Protein AF-A0AAX2RXY4-F1 (afdb_monomer_lite)

Secondary structure (DSSP, 8-state):
-HHHHHHHH--TTSTTGGG-HHHHHHHHHHHHHHHHHHHHHHHHHHHHH--GGGHHHHHHHHHHHHHHHHTS-HHHHHHTT-TTGGG-HHHHHHHHHHHHHHHHS---PPPPPHHHHHHHHHHHHHHHHH--TT----TTHHHHHHHHHHHHHHHHHHHHTS---

Organism: Histophilus somni (NCBI:txid731)

Structure (mmCIF, N/CA/C/O backbone):
data_AF-A0AAX2RXY4-F1
#
_entry.id   AF-A0AAX2RXY4-F1
#
loop_
_atom_site.group_PDB
_atom_site.id
_atom_site.type_symbol
_atom_site.label_atom_id
_atom_site.label_alt_id
_atom_site.label_comp_id
_atom_site.label_asym_id
_atom_site.label_entity_id
_atom_site.label_seq_id
_atom_site.pdbx_PDB_ins_code
_atom_site.Cartn_x
_atom_site.Cartn_y
_atom_site.Cartn_z
_atom_site.occupancy
_atom_site.B_iso_or_equiv
_atom_site.auth_seq_id
_atom_site.auth_comp_id
_atom_site.auth_asym_id
_atom_site.auth_atom_id
_atom_site.pdbx_PDB_model_num
ATOM 1 N N . MET A 1 1 ? -5.118 -10.909 -17.812 1.00 49.78 1 MET A N 1
ATOM 2 C CA . MET A 1 1 ? -4.235 -11.557 -18.816 1.00 49.78 1 MET A CA 1
ATOM 3 C C . MET A 1 1 ? -3.373 -10.560 -19.608 1.00 49.78 1 MET A C 1
ATOM 5 O O . MET A 1 1 ? -2.344 -10.972 -20.121 1.00 49.78 1 MET A O 1
ATOM 9 N N . SER A 1 2 ? -3.716 -9.262 -19.658 1.00 54.50 2 SER A N 1
ATOM 10 C CA . SER A 1 2 ? -2.926 -8.223 -20.358 1.00 54.50 2 SER A CA 1
ATOM 11 C C . SER A 1 2 ? -1.485 -8.055 -19.830 1.00 54.50 2 SER A C 1
ATOM 13 O O . SER A 1 2 ? -0.549 -7.869 -20.601 1.00 54.50 2 SER A O 1
ATOM 15 N N . ASN A 1 3 ? -1.275 -8.218 -18.519 1.00 58.03 3 ASN A N 1
ATOM 16 C CA . ASN A 1 3 ? 0.009 -7.924 -17.862 1.00 58.03 3 ASN A CA 1
ATOM 17 C C . ASN A 1 3 ? 1.153 -8.824 -18.356 1.00 58.03 3 ASN A C 1
ATOM 19 O O . ASN A 1 3 ? 2.258 -8.344 -18.589 1.00 58.03 3 ASN A O 1
ATOM 23 N N . PHE A 1 4 ? 0.872 -10.110 -18.594 1.00 60.16 4 PHE A N 1
ATOM 24 C CA . PHE A 1 4 ? 1.851 -11.046 -19.157 1.00 60.16 4 PHE A CA 1
ATOM 25 C C . PHE A 1 4 ? 2.138 -10.775 -20.640 1.00 60.16 4 PHE A C 1
ATOM 27 O O . PHE A 1 4 ? 3.264 -10.988 -21.088 1.00 60.16 4 PHE A O 1
ATOM 34 N N . TYR A 1 5 ? 1.140 -10.276 -21.381 1.00 60.16 5 TYR A N 1
ATOM 35 C CA . TYR A 1 5 ? 1.257 -9.940 -22.800 1.00 60.16 5 TYR A CA 1
ATOM 36 C C . TYR A 1 5 ? 2.136 -8.698 -23.026 1.00 60.16 5 TYR A C 1
ATOM 38 O O . TYR A 1 5 ? 3.049 -8.740 -23.848 1.00 60.16 5 TYR A O 1
ATOM 46 N N . LEU A 1 6 ? 1.928 -7.626 -22.251 1.00 58.78 6 LEU A N 1
ATOM 47 C CA . LEU A 1 6 ? 2.758 -6.411 -22.299 1.00 58.78 6 LEU A CA 1
ATOM 48 C C . LEU A 1 6 ? 4.185 -6.661 -21.809 1.00 58.78 6 LEU A C 1
ATOM 50 O O . LEU A 1 6 ? 5.140 -6.183 -22.421 1.00 58.78 6 LEU A O 1
ATOM 54 N N . ALA A 1 7 ? 4.344 -7.474 -20.758 1.00 57.00 7 ALA A N 1
ATOM 55 C CA . ALA A 1 7 ? 5.656 -7.820 -20.222 1.00 57.00 7 ALA A CA 1
ATOM 56 C C . ALA A 1 7 ? 6.583 -8.485 -21.261 1.00 57.00 7 ALA A C 1
ATOM 58 O O . ALA A 1 7 ? 7.793 -8.309 -21.173 1.00 57.00 7 ALA A O 1
ATOM 59 N N . HIS A 1 8 ? 6.025 -9.197 -22.249 1.00 55.09 8 HIS A N 1
ATOM 60 C CA . HIS A 1 8 ? 6.782 -9.921 -23.280 1.00 55.09 8 HIS A CA 1
ATOM 61 C C . HIS A 1 8 ? 6.995 -9.155 -24.598 1.00 55.09 8 HIS A C 1
ATOM 63 O O . HIS A 1 8 ? 7.765 -9.626 -25.432 1.00 55.09 8 HIS A O 1
ATOM 69 N N . ARG A 1 9 ? 6.298 -8.035 -24.847 1.00 53.53 9 ARG A N 1
ATOM 70 C CA . ARG A 1 9 ? 6.213 -7.442 -26.201 1.00 53.53 9 ARG A CA 1
ATOM 71 C C . ARG A 1 9 ? 6.761 -6.018 -26.342 1.00 53.53 9 ARG A C 1
ATOM 73 O O . ARG A 1 9 ? 7.212 -5.704 -27.438 1.00 53.53 9 ARG A O 1
ATOM 80 N N . GLN A 1 10 ? 6.704 -5.157 -25.321 1.00 55.06 10 GLN A N 1
ATOM 81 C CA . GLN A 1 10 ? 7.070 -3.729 -25.452 1.00 55.06 10 GLN A CA 1
ATOM 82 C C . GLN A 1 10 ? 7.594 -3.149 -24.141 1.00 55.06 10 GLN A C 1
ATOM 84 O O . GLN A 1 10 ? 6.957 -3.369 -23.120 1.00 55.06 10 GLN A O 1
ATOM 89 N N . GLY A 1 11 ? 8.692 -2.385 -24.144 1.00 55.59 11 GLY A N 1
ATOM 90 C CA . GLY A 1 11 ? 9.217 -1.749 -22.932 1.00 55.59 11 GLY A CA 1
ATOM 91 C C . GLY A 1 11 ? 8.314 -0.619 -22.420 1.00 55.59 11 GLY A C 1
ATOM 92 O O . GLY A 1 11 ? 7.845 0.198 -23.206 1.00 55.59 11 GLY A O 1
ATOM 93 N N . TYR A 1 12 ? 8.109 -0.520 -21.097 1.00 53.53 12 TYR A N 1
ATOM 94 C CA . TYR A 1 12 ? 7.257 0.524 -20.478 1.00 53.53 12 TYR A CA 1
ATOM 95 C C . TYR A 1 12 ? 7.666 1.961 -20.843 1.00 53.53 12 TYR A C 1
ATOM 97 O O . TYR A 1 12 ? 6.837 2.865 -20.848 1.00 53.53 12 TYR A O 1
ATOM 105 N N . PHE A 1 13 ? 8.948 2.171 -21.152 1.00 55.00 13 PHE A N 1
ATOM 106 C CA . PHE A 1 13 ? 9.528 3.480 -21.459 1.00 55.00 13 PHE A CA 1
ATOM 107 C C . PHE A 1 13 ? 9.853 3.687 -22.947 1.00 55.00 13 PHE A C 1
ATOM 109 O O . PHE A 1 13 ? 10.569 4.634 -23.276 1.00 55.00 13 PHE A O 1
ATOM 116 N N . ASP A 1 14 ? 9.365 2.823 -23.843 1.00 56.91 14 ASP A N 1
ATOM 117 C CA . ASP A 1 14 ? 9.528 3.039 -25.282 1.00 56.91 14 ASP A CA 1
ATOM 118 C C . ASP A 1 14 ? 8.697 4.239 -25.758 1.00 56.91 14 ASP A C 1
ATOM 120 O O . ASP A 1 14 ? 7.603 4.501 -25.266 1.00 56.91 14 ASP A O 1
ATOM 124 N N . LEU A 1 15 ? 9.199 4.981 -26.749 1.00 50.38 15 LEU A N 1
ATOM 125 C CA . LEU A 1 15 ? 8.543 6.187 -27.284 1.00 50.38 15 LEU A CA 1
ATOM 126 C C . LEU A 1 15 ? 7.138 5.915 -27.860 1.00 50.38 15 LEU A C 1
ATOM 128 O O . LEU A 1 15 ? 6.308 6.817 -27.894 1.00 50.38 15 LEU A O 1
ATOM 132 N N . SER A 1 16 ? 6.850 4.671 -28.255 1.00 55.12 16 SER A N 1
ATOM 133 C CA . SER A 1 16 ? 5.530 4.209 -28.708 1.00 55.12 16 SER A CA 1
ATOM 134 C C . SER A 1 16 ? 4.550 3.896 -27.566 1.00 55.12 16 SER A C 1
ATOM 136 O O . SER A 1 16 ? 3.383 3.605 -27.819 1.00 55.12 16 SER A O 1
ATOM 138 N N . ALA A 1 17 ? 4.989 3.946 -26.304 1.00 52.59 17 ALA A N 1
ATOM 139 C CA . ALA A 1 17 ? 4.160 3.672 -25.132 1.00 52.59 17 ALA A CA 1
ATOM 140 C C . ALA A 1 17 ? 3.091 4.760 -24.910 1.00 52.59 17 ALA A C 1
ATOM 142 O O . ALA A 1 17 ? 1.968 4.445 -24.528 1.00 52.59 17 ALA A O 1
ATOM 143 N N . ASN A 1 18 ? 3.397 6.026 -25.218 1.00 52.88 18 ASN A N 1
ATOM 144 C CA . ASN A 1 18 ? 2.511 7.16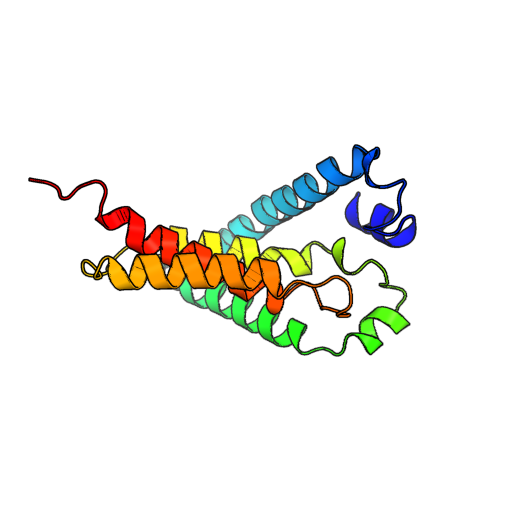2 -24.927 1.00 52.88 18 ASN A CA 1
ATOM 145 C C . ASN A 1 18 ? 1.191 7.176 -25.721 1.00 52.88 18 ASN A C 1
ATOM 147 O O . ASN A 1 18 ? 0.260 7.868 -25.321 1.00 52.88 18 ASN A O 1
ATOM 151 N N . GLU A 1 19 ? 1.088 6.411 -26.809 1.00 53.97 19 GLU A N 1
ATOM 152 C CA . GLU A 1 19 ? -0.129 6.317 -27.631 1.00 53.97 19 GLU A CA 1
ATOM 153 C C . GLU A 1 19 ? -0.863 4.978 -27.459 1.00 53.97 19 GLU A C 1
ATOM 155 O O . GLU A 1 19 ? -1.866 4.726 -28.123 1.00 53.97 19 GLU A O 1
ATOM 160 N N . ASN A 1 20 ? -0.392 4.102 -26.562 1.00 57.66 20 ASN A N 1
ATOM 161 C CA . ASN A 1 20 ? -0.968 2.773 -26.389 1.00 57.66 20 ASN A CA 1
ATOM 162 C C . ASN A 1 20 ? -2.064 2.762 -25.304 1.00 57.66 20 ASN A C 1
ATOM 164 O O . ASN A 1 20 ? -1.742 2.687 -24.112 1.00 57.66 20 ASN A O 1
ATOM 168 N N . PRO A 1 21 ? -3.366 2.698 -25.665 1.00 61.81 21 PRO A N 1
ATOM 169 C CA . PRO A 1 21 ? -4.465 2.587 -24.692 1.00 61.81 21 PRO A CA 1
ATOM 170 C C . PRO A 1 21 ? -4.363 1.329 -23.811 1.00 61.81 21 PRO A C 1
ATOM 172 O O . PRO A 1 21 ? -4.957 1.242 -22.737 1.00 61.81 21 PRO A O 1
ATOM 175 N N . ILE A 1 22 ? -3.561 0.356 -24.241 1.00 63.62 22 ILE A N 1
ATOM 176 C CA . ILE A 1 22 ? -3.292 -0.897 -23.542 1.00 63.62 22 ILE A CA 1
ATOM 177 C C . ILE A 1 22 ? -2.577 -0.653 -22.193 1.00 63.62 22 ILE A C 1
ATOM 179 O O . ILE A 1 22 ? -2.759 -1.440 -21.265 1.00 63.62 22 ILE A O 1
ATOM 183 N N . LEU A 1 23 ? -1.834 0.451 -22.030 1.00 62.28 23 LEU A N 1
ATOM 184 C CA . LEU A 1 23 ? -1.197 0.807 -20.751 1.00 62.28 23 LEU A CA 1
ATOM 185 C C . LEU A 1 23 ? -2.203 1.256 -19.689 1.00 62.28 23 LEU A C 1
ATOM 187 O O . LEU A 1 23 ? -2.061 0.899 -18.522 1.00 62.28 23 LEU A O 1
ATOM 191 N N . HIS A 1 24 ? -3.248 1.981 -20.090 1.00 67.38 24 HIS A N 1
ATOM 192 C CA . HIS A 1 24 ? -4.328 2.367 -19.180 1.00 67.38 24 HIS A CA 1
ATOM 193 C C . HIS A 1 24 ? -5.141 1.148 -18.727 1.00 67.38 24 HIS A C 1
ATOM 195 O O . HIS A 1 24 ? -5.503 1.025 -17.559 1.00 67.38 24 HIS A O 1
ATOM 201 N N . ILE A 1 25 ? -5.378 0.197 -19.632 1.00 73.75 25 ILE A N 1
ATOM 202 C CA . ILE A 1 25 ? -6.052 -1.066 -19.299 1.00 73.75 25 ILE A CA 1
ATOM 203 C C . ILE A 1 25 ? -5.161 -1.939 -18.408 1.00 73.75 25 ILE A C 1
ATOM 205 O O . ILE A 1 25 ? -5.660 -2.708 -17.590 1.00 73.75 25 ILE A O 1
ATOM 209 N N . TRP A 1 26 ? -3.839 -1.826 -18.534 1.00 72.38 26 TRP A N 1
ATOM 210 C CA . TRP A 1 26 ? -2.911 -2.542 -17.671 1.00 72.38 26 TRP A CA 1
ATOM 211 C C . TRP A 1 26 ? -3.012 -2.101 -16.209 1.00 72.38 26 TRP A C 1
ATOM 213 O O . TRP A 1 26 ? -3.173 -2.965 -15.348 1.00 72.38 26 TRP A O 1
ATOM 223 N N . SER A 1 27 ? -2.967 -0.795 -15.916 1.00 71.25 27 SER A N 1
ATOM 224 C CA . SER A 1 27 ? -3.105 -0.324 -14.530 1.00 71.25 27 SER A CA 1
ATOM 225 C C . SER A 1 27 ? -4.467 -0.712 -13.949 1.00 71.25 27 SER A C 1
ATOM 227 O O . SER A 1 27 ? -4.530 -1.203 -12.824 1.00 71.25 27 SER A O 1
ATOM 229 N N . LEU A 1 28 ? -5.533 -0.625 -14.755 1.00 76.75 28 LEU A N 1
ATOM 230 C CA . LEU A 1 28 ? -6.869 -1.083 -14.366 1.00 76.75 28 LEU A CA 1
ATOM 231 C C . LEU A 1 28 ? -6.895 -2.589 -14.047 1.00 76.75 28 LEU A C 1
ATOM 233 O O . LEU A 1 28 ? -7.437 -3.006 -13.028 1.00 76.75 28 LEU A O 1
ATOM 237 N N . ALA A 1 29 ? -6.241 -3.417 -14.865 1.00 79.50 29 ALA A N 1
ATOM 238 C CA . ALA A 1 29 ? -6.163 -4.857 -14.633 1.00 79.50 29 ALA A CA 1
ATOM 239 C C . ALA A 1 29 ? -5.400 -5.214 -13.344 1.00 79.50 29 ALA A C 1
ATOM 241 O O . ALA A 1 29 ? -5.702 -6.229 -12.714 1.00 79.50 29 ALA A O 1
ATOM 242 N N . VAL A 1 30 ? -4.404 -4.414 -12.941 1.00 78.81 30 VAL A N 1
ATOM 243 C CA . VAL A 1 30 ? -3.711 -4.581 -11.650 1.00 78.81 30 VAL A CA 1
ATOM 244 C C . VAL A 1 30 ? -4.662 -4.290 -10.487 1.00 78.81 30 VAL A C 1
ATOM 246 O O . VAL A 1 30 ? -4.704 -5.062 -9.526 1.00 78.81 30 VAL A O 1
ATOM 249 N N . GLU A 1 31 ? -5.443 -3.215 -10.580 1.00 81.75 31 GLU A N 1
ATOM 250 C CA . GLU A 1 31 ? -6.429 -2.843 -9.562 1.00 81.75 31 GLU A CA 1
ATOM 251 C C . GLU A 1 31 ? -7.530 -3.897 -9.416 1.00 81.75 31 GLU A C 1
ATOM 253 O O . GLU A 1 31 ? -7.806 -4.349 -8.306 1.00 81.75 31 GLU A O 1
ATOM 258 N N . GLU A 1 32 ? -8.105 -4.375 -10.520 1.00 85.00 32 GLU A N 1
ATOM 259 C CA . GLU A 1 32 ? -9.126 -5.428 -10.494 1.00 85.00 32 GLU A CA 1
ATOM 260 C C . GLU A 1 32 ? -8.604 -6.725 -9.864 1.00 85.00 32 GLU A C 1
ATOM 262 O O . GLU A 1 32 ? -9.292 -7.351 -9.055 1.00 85.00 32 GLU A O 1
ATOM 267 N N . GLN A 1 33 ? -7.363 -7.122 -10.175 1.00 84.81 33 GLN A N 1
ATOM 268 C CA . GLN A 1 33 ? -6.733 -8.271 -9.524 1.00 84.81 33 GLN A CA 1
ATOM 269 C C . GLN A 1 33 ? -6.633 -8.051 -8.015 1.00 84.81 33 GLN A C 1
ATOM 271 O O . GLN A 1 33 ? -6.993 -8.938 -7.242 1.00 84.81 33 GLN A O 1
ATOM 276 N N . TYR A 1 34 ? -6.193 -6.871 -7.582 1.00 84.88 34 TYR A N 1
ATOM 277 C CA . TYR A 1 34 ? -6.121 -6.547 -6.164 1.00 84.88 34 TYR A CA 1
ATOM 278 C C . TYR A 1 34 ? -7.499 -6.608 -5.489 1.00 84.88 34 TYR A C 1
ATOM 280 O O . TYR A 1 34 ? -7.650 -7.268 -4.459 1.00 84.88 34 TYR A O 1
ATOM 288 N N . TYR A 1 35 ? -8.517 -5.994 -6.093 1.00 84.06 35 TYR A N 1
ATOM 289 C CA . TYR A 1 35 ? -9.879 -5.960 -5.559 1.00 84.06 35 TYR A CA 1
ATOM 290 C C . TYR A 1 35 ? -10.576 -7.320 -5.556 1.00 84.06 35 TYR A C 1
ATOM 292 O O . TYR A 1 35 ? -11.508 -7.512 -4.782 1.00 84.06 35 TYR A O 1
ATOM 300 N N . LEU A 1 36 ? -10.128 -8.289 -6.354 1.00 86.56 36 LEU A N 1
ATOM 301 C CA . LEU A 1 36 ? -10.610 -9.669 -6.267 1.00 86.56 36 LEU A CA 1
ATOM 302 C C . LEU A 1 36 ? -9.838 -10.477 -5.217 1.00 86.56 36 LEU A C 1
ATOM 304 O O . LEU A 1 36 ? -10.442 -11.138 -4.369 1.00 86.56 36 LEU A O 1
ATOM 308 N N . PHE A 1 37 ? -8.503 -10.420 -5.241 1.00 86.19 37 PHE A N 1
ATOM 309 C CA . PHE A 1 37 ? -7.661 -11.230 -4.357 1.00 86.19 37 PHE A CA 1
ATOM 310 C C . PHE A 1 37 ? -7.740 -10.786 -2.895 1.00 86.19 37 PHE A C 1
ATOM 312 O O . PHE A 1 37 ? -7.834 -11.632 -2.003 1.00 86.19 37 PHE A O 1
ATOM 319 N N . PHE A 1 38 ? -7.704 -9.480 -2.631 1.00 84.62 38 PHE A N 1
ATOM 320 C CA . PHE A 1 38 ? -7.626 -8.958 -1.270 1.00 84.62 38 PHE A CA 1
ATOM 321 C C . PHE A 1 38 ? -8.888 -9.271 -0.444 1.00 84.62 38 PHE A C 1
ATOM 323 O O . PHE A 1 38 ? -8.748 -9.871 0.626 1.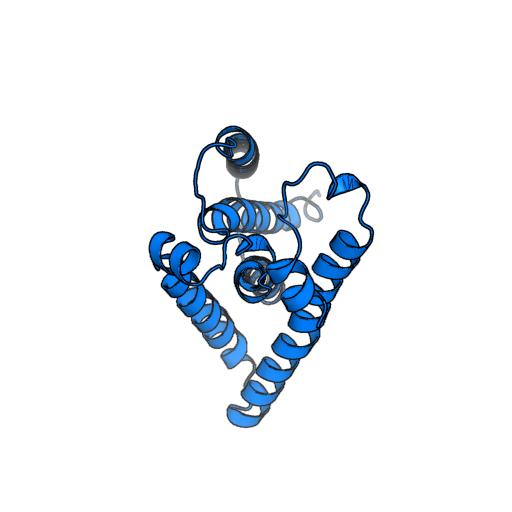00 84.62 38 PHE A O 1
ATOM 330 N N . PRO A 1 39 ? -10.124 -9.007 -0.917 1.00 84.00 39 PRO A N 1
ATOM 331 C CA . PRO A 1 39 ? -11.333 -9.374 -0.180 1.00 84.00 39 PRO A CA 1
ATOM 332 C C . PRO A 1 39 ? -11.494 -10.882 -0.012 1.00 84.00 39 PRO A C 1
ATOM 334 O O . PRO A 1 39 ? -11.904 -11.331 1.056 1.00 84.00 39 PRO A O 1
ATOM 337 N N . LEU A 1 40 ? -11.133 -11.681 -1.022 1.00 88.38 40 LEU A N 1
ATOM 338 C CA . LEU A 1 40 ? -11.199 -13.140 -0.932 1.00 88.38 40 LEU A CA 1
ATOM 339 C C . LEU A 1 40 ? -10.280 -13.673 0.176 1.00 88.38 40 LEU A C 1
ATOM 341 O O . LEU A 1 40 ? -10.694 -14.509 0.981 1.00 88.38 40 LEU A O 1
ATOM 345 N N . LEU A 1 41 ? -9.066 -13.130 0.280 1.00 86.62 41 LEU A N 1
ATOM 346 C CA . LEU A 1 41 ? -8.128 -13.452 1.352 1.00 86.62 41 LEU A CA 1
ATOM 347 C C . LEU A 1 41 ? -8.704 -13.066 2.725 1.00 86.62 41 LEU A C 1
ATOM 349 O O . LEU A 1 41 ? -8.678 -13.880 3.653 1.00 86.62 41 LEU A O 1
ATOM 353 N N . LEU A 1 42 ? -9.303 -11.875 2.847 1.00 83.88 42 LEU A N 1
ATOM 354 C CA . LEU A 1 42 ? -9.964 -11.439 4.083 1.00 83.88 42 LEU A CA 1
ATOM 355 C C . LEU A 1 42 ? -11.143 -12.350 4.462 1.00 83.88 42 LEU A C 1
ATOM 357 O O . LEU A 1 42 ? -11.270 -12.722 5.628 1.00 83.88 42 LEU A O 1
ATOM 361 N N . VAL A 1 43 ? -11.978 -12.763 3.506 1.00 87.00 43 VAL A N 1
ATOM 362 C CA . VAL A 1 43 ? -13.113 -13.669 3.751 1.00 87.00 43 VAL A CA 1
ATOM 363 C C . VAL A 1 43 ? -12.637 -15.043 4.220 1.00 87.00 43 VAL A C 1
ATOM 365 O O . VAL A 1 43 ? -13.186 -15.581 5.183 1.00 87.00 43 VAL A O 1
ATOM 368 N N . ILE A 1 44 ? -11.603 -15.611 3.589 1.00 88.06 44 ILE A N 1
ATOM 369 C CA . ILE A 1 44 ? -11.020 -16.901 3.995 1.00 88.06 44 ILE A CA 1
ATOM 370 C C . ILE A 1 44 ? -10.458 -16.808 5.416 1.00 88.06 44 ILE A C 1
ATOM 372 O O . ILE A 1 44 ? -10.725 -17.672 6.256 1.00 88.06 44 ILE A O 1
ATOM 376 N N . ALA A 1 45 ? -9.722 -15.738 5.711 1.00 85.50 45 ALA A N 1
ATOM 377 C CA . ALA A 1 45 ? -9.175 -15.500 7.035 1.00 85.50 45 ALA A CA 1
ATOM 378 C C . ALA A 1 45 ? -10.267 -15.334 8.094 1.00 85.50 45 ALA A C 1
ATOM 380 O O . ALA A 1 45 ? -10.203 -15.950 9.159 1.00 85.50 45 ALA A O 1
ATOM 381 N N . TYR A 1 46 ? -11.303 -14.554 7.789 1.00 85.31 46 TYR A N 1
ATOM 382 C CA . TYR A 1 46 ? -12.434 -14.372 8.685 1.00 85.31 46 TYR A CA 1
ATOM 383 C C . TYR A 1 46 ? -13.189 -15.685 8.914 1.00 85.31 46 TYR A C 1
ATOM 385 O O . TYR A 1 46 ? -13.502 -16.004 10.054 1.00 85.31 46 TYR A O 1
ATOM 393 N N . LYS A 1 47 ? -13.416 -16.511 7.883 1.00 87.62 47 LYS A N 1
ATOM 394 C CA . LYS A 1 47 ? -14.034 -17.838 8.057 1.00 87.62 47 LYS A CA 1
ATOM 395 C C . LYS A 1 47 ? -13.209 -18.755 8.961 1.00 87.62 47 LYS A C 1
ATOM 397 O O . LYS A 1 47 ? -13.789 -19.483 9.765 1.00 87.62 47 LYS A O 1
ATOM 402 N N . LYS A 1 48 ? -11.879 -18.723 8.837 1.00 87.94 48 LYS A N 1
ATOM 403 C CA . LYS A 1 48 ? -10.975 -19.592 9.603 1.00 87.94 48 LYS A CA 1
ATOM 404 C C . LYS A 1 48 ? -10.843 -19.165 11.065 1.00 87.94 48 LYS A C 1
ATOM 406 O O . LYS A 1 48 ? -10.880 -20.014 11.947 1.00 87.94 48 LYS A O 1
ATOM 411 N N . PHE A 1 49 ? -10.688 -17.868 11.318 1.00 87.38 49 PHE A N 1
ATOM 412 C CA . PHE A 1 49 ? -10.378 -17.347 12.653 1.00 87.38 49 PHE A CA 1
ATOM 413 C C . PHE A 1 49 ? -11.570 -16.682 13.357 1.00 87.38 49 PHE A C 1
ATOM 415 O O . PHE A 1 49 ? -11.489 -16.403 14.549 1.00 87.38 49 PHE A O 1
ATOM 422 N N . LYS A 1 50 ? -12.669 -16.418 12.637 1.00 83.44 50 LYS A N 1
ATOM 423 C CA . LYS A 1 50 ? -13.929 -15.815 13.120 1.00 83.44 50 LYS A CA 1
ATOM 424 C C . LYS A 1 50 ? -13.769 -14.509 13.909 1.00 83.44 50 LYS A C 1
ATOM 426 O O . LYS A 1 50 ? -14.643 -14.138 14.683 1.00 83.44 50 LYS A O 1
ATOM 431 N N . THR A 1 51 ? -12.666 -13.789 13.712 1.00 81.94 51 THR A N 1
ATOM 432 C CA . THR A 1 51 ? -12.389 -12.521 14.395 1.00 81.94 51 THR A CA 1
ATOM 433 C C . THR A 1 51 ? -11.884 -11.481 13.411 1.00 81.94 51 THR A C 1
ATOM 435 O O . THR A 1 51 ? -11.053 -11.774 12.557 1.00 81.94 51 THR A O 1
ATOM 438 N N . HIS A 1 52 ? -12.345 -10.238 13.549 1.00 79.19 52 HIS A N 1
ATOM 439 C CA . HIS A 1 52 ? -11.859 -9.108 12.749 1.00 79.19 52 HIS A CA 1
ATOM 440 C C . HIS A 1 52 ? -10.414 -8.718 13.096 1.00 79.19 52 HIS A C 1
ATOM 442 O O . HIS A 1 52 ? -9.762 -7.991 12.348 1.00 79.19 52 HIS A O 1
ATOM 448 N N . GLN A 1 53 ? -9.889 -9.215 14.221 1.00 79.69 53 GLN A N 1
ATOM 449 C CA . GLN A 1 53 ? -8.523 -8.928 14.654 1.00 79.69 53 GLN A CA 1
ATOM 450 C C . GLN A 1 53 ? -7.465 -9.563 13.739 1.00 79.69 53 GLN A C 1
ATOM 452 O O . GLN A 1 53 ? -6.330 -9.095 13.739 1.00 79.69 53 GLN A O 1
ATOM 457 N N . VAL A 1 54 ? -7.823 -10.557 12.911 1.00 81.75 54 VAL A N 1
ATOM 458 C CA . VAL A 1 54 ? -6.877 -11.204 11.980 1.00 81.75 54 VAL A CA 1
ATOM 459 C C . VAL A 1 54 ? -6.525 -10.361 10.761 1.00 81.75 54 VAL A C 1
ATOM 461 O O . VAL A 1 54 ? -5.525 -10.636 10.105 1.00 81.75 54 VAL A O 1
ATOM 464 N N . PHE A 1 55 ? -7.289 -9.312 10.457 1.00 82.06 55 PHE A N 1
ATOM 465 C CA . PHE A 1 55 ? -7.017 -8.487 9.279 1.00 82.06 55 PHE A CA 1
ATOM 466 C C . PHE A 1 55 ? -5.692 -7.730 9.393 1.00 82.06 55 PHE A C 1
ATOM 468 O O . PHE A 1 55 ? -4.914 -7.705 8.445 1.00 82.06 55 PHE A O 1
ATOM 475 N N . LYS A 1 56 ? -5.383 -7.187 10.575 1.00 80.50 56 LYS A N 1
ATOM 476 C CA . LYS A 1 56 ? -4.120 -6.478 10.827 1.00 80.50 56 LYS A CA 1
ATOM 477 C C . LYS A 1 56 ? -2.871 -7.352 10.632 1.00 80.50 56 LYS A C 1
ATOM 479 O O . LYS A 1 56 ? -2.016 -6.947 9.848 1.00 80.50 56 LYS A O 1
ATOM 484 N N . PRO A 1 57 ? -2.731 -8.526 11.284 1.00 82.44 57 PRO A N 1
ATOM 485 C CA . PRO A 1 57 ? -1.548 -9.365 11.108 1.00 82.44 57 PRO A CA 1
ATOM 486 C C . PRO A 1 57 ? -1.423 -9.905 9.681 1.00 82.44 57 PRO A C 1
ATOM 488 O O . PRO A 1 57 ? -0.308 -10.088 9.213 1.00 82.44 57 PRO A O 1
ATOM 491 N N . ILE A 1 58 ? -2.530 -10.104 8.961 1.00 84.19 58 ILE A N 1
ATOM 492 C CA . ILE A 1 58 ? -2.492 -10.510 7.551 1.00 84.19 58 ILE A CA 1
ATOM 493 C C . ILE A 1 58 ? -1.931 -9.405 6.664 1.00 84.19 58 ILE A C 1
ATOM 495 O O . ILE A 1 58 ? -1.039 -9.664 5.862 1.00 84.19 58 ILE A O 1
ATOM 499 N N . VAL A 1 59 ? -2.421 -8.174 6.817 1.00 82.00 59 VAL A N 1
ATOM 500 C CA . VAL A 1 59 ? -1.919 -7.036 6.037 1.00 82.00 59 VAL A CA 1
ATOM 501 C C . VAL A 1 59 ? -0.442 -6.781 6.351 1.00 82.00 59 VAL A C 1
ATOM 503 O O . VAL A 1 59 ? 0.350 -6.601 5.429 1.00 82.00 59 VAL A O 1
ATOM 506 N N . LEU A 1 60 ? -0.046 -6.861 7.627 1.00 81.94 60 LEU A N 1
ATOM 507 C CA . LEU A 1 60 ? 1.357 -6.754 8.042 1.00 81.94 60 LEU A CA 1
ATOM 508 C C . LEU A 1 60 ? 2.219 -7.900 7.497 1.00 81.94 60 LEU A C 1
ATOM 510 O O . LEU A 1 60 ? 3.330 -7.659 7.035 1.00 81.94 60 LEU A O 1
ATOM 514 N N . GLY A 1 61 ? 1.712 -9.134 7.513 1.00 84.81 61 GLY A N 1
ATOM 515 C CA . GLY A 1 61 ? 2.402 -10.297 6.958 1.00 84.81 61 GLY A CA 1
ATOM 516 C C . GLY A 1 61 ? 2.620 -10.173 5.451 1.00 84.81 61 GLY A C 1
ATOM 517 O O . GLY A 1 61 ? 3.722 -10.425 4.973 1.00 84.81 61 GLY A O 1
ATOM 518 N N . LEU A 1 62 ? 1.610 -9.707 4.709 1.00 82.69 62 LEU A N 1
ATOM 519 C CA . LEU A 1 62 ? 1.741 -9.411 3.282 1.00 82.69 62 LEU A CA 1
ATOM 520 C C . LEU A 1 62 ? 2.774 -8.305 3.045 1.00 82.69 62 LEU A C 1
ATOM 522 O O . LEU A 1 62 ? 3.671 -8.496 2.231 1.00 82.69 62 LEU A O 1
ATOM 526 N N . MET A 1 63 ? 2.715 -7.194 3.788 1.00 79.31 63 MET A N 1
ATOM 527 C CA . MET A 1 63 ? 3.728 -6.134 3.696 1.00 79.31 63 MET A CA 1
ATOM 528 C C . MET A 1 63 ? 5.145 -6.662 3.941 1.00 79.31 63 MET A C 1
ATOM 530 O O . MET A 1 63 ? 6.048 -6.344 3.172 1.00 79.31 63 MET A O 1
ATOM 534 N N . LEU A 1 64 ? 5.342 -7.494 4.969 1.00 80.31 64 LEU A N 1
ATOM 535 C CA . LEU A 1 64 ? 6.644 -8.083 5.277 1.00 80.31 64 LEU A CA 1
ATOM 536 C C . LEU A 1 64 ? 7.142 -8.972 4.130 1.00 80.31 64 LEU A C 1
ATOM 538 O O . LEU A 1 64 ? 8.290 -8.843 3.714 1.00 80.31 64 LEU A O 1
ATOM 542 N N . LEU A 1 65 ? 6.276 -9.830 3.581 1.00 79.75 65 LEU A N 1
ATOM 543 C CA . LEU A 1 65 ? 6.603 -10.664 2.421 1.00 79.75 65 LEU A CA 1
ATOM 544 C C . LEU A 1 65 ? 7.030 -9.809 1.220 1.00 79.75 65 LEU A C 1
ATOM 546 O O . LEU A 1 65 ? 8.027 -10.121 0.574 1.00 79.75 65 LEU A O 1
ATOM 550 N N . PHE A 1 66 ? 6.341 -8.697 0.958 1.00 75.81 66 PHE A N 1
ATOM 551 C CA . PHE A 1 66 ? 6.693 -7.793 -0.138 1.00 75.81 66 PHE A CA 1
ATOM 552 C C . PHE A 1 66 ? 8.019 -7.056 0.084 1.00 75.81 66 PHE A C 1
ATOM 554 O O . PHE A 1 66 ? 8.823 -6.921 -0.846 1.00 75.81 66 PHE A O 1
ATOM 561 N N . ILE A 1 67 ? 8.289 -6.628 1.319 1.00 75.38 67 ILE A N 1
ATOM 562 C CA . ILE A 1 67 ? 9.581 -6.046 1.695 1.00 75.38 67 ILE A CA 1
ATOM 563 C C . ILE A 1 67 ? 10.697 -7.066 1.440 1.00 75.38 67 ILE A C 1
ATOM 565 O O . ILE A 1 67 ? 11.684 -6.726 0.796 1.00 75.38 67 ILE A O 1
ATOM 569 N N . LEU A 1 68 ? 10.509 -8.328 1.842 1.00 73.94 68 LEU A N 1
ATOM 570 C CA . LEU A 1 68 ? 11.476 -9.405 1.598 1.00 73.94 68 LEU A CA 1
ATOM 571 C C . LEU A 1 68 ? 11.726 -9.635 0.101 1.00 73.94 68 LEU A C 1
ATOM 573 O O . LEU A 1 68 ? 12.878 -9.748 -0.313 1.00 73.94 68 LEU A O 1
ATOM 577 N N . THR A 1 69 ? 10.679 -9.634 -0.732 1.00 69.88 69 THR A N 1
ATOM 578 C CA . THR A 1 69 ? 10.847 -9.766 -2.192 1.00 69.88 69 THR A CA 1
ATOM 579 C C . THR A 1 69 ? 11.579 -8.585 -2.830 1.00 69.88 69 THR A C 1
ATOM 581 O O . THR A 1 69 ? 12.210 -8.751 -3.872 1.00 69.88 69 THR A O 1
ATOM 584 N N . SER A 1 70 ? 11.551 -7.412 -2.191 1.00 68.19 70 SER A N 1
ATOM 585 C CA . SER A 1 70 ? 12.232 -6.212 -2.686 1.00 68.19 70 SER A CA 1
ATOM 586 C C . SER A 1 70 ? 13.745 -6.223 -2.435 1.00 68.19 70 SER A C 1
ATOM 588 O O . SER A 1 70 ? 14.463 -5.440 -3.048 1.00 68.19 70 SER A O 1
ATOM 590 N N . PHE A 1 71 ? 14.246 -7.111 -1.567 1.00 69.06 71 PHE A N 1
ATOM 591 C CA . PHE A 1 71 ? 15.686 -7.319 -1.366 1.00 69.06 71 PHE A CA 1
ATOM 592 C C . PHE A 1 71 ? 16.311 -8.273 -2.394 1.00 69.06 71 PHE A C 1
ATOM 594 O O . PHE A 1 71 ? 17.527 -8.470 -2.390 1.00 69.06 71 PHE A O 1
ATOM 601 N N . ILE A 1 72 ? 15.509 -8.876 -3.276 1.00 69.75 72 ILE A N 1
ATOM 602 C CA . ILE A 1 72 ? 16.015 -9.766 -4.321 1.00 69.75 72 ILE A CA 1
ATOM 603 C C . ILE A 1 72 ? 16.779 -8.920 -5.361 1.00 69.75 72 ILE A C 1
ATOM 605 O O . ILE A 1 72 ? 16.204 -7.982 -5.914 1.00 69.75 72 ILE A O 1
ATOM 609 N N . PRO A 1 73 ? 18.055 -9.231 -5.669 1.00 64.62 73 PRO A N 1
ATOM 610 C CA . PRO A 1 73 ? 18.853 -8.446 -6.607 1.00 64.62 73 PRO A CA 1
ATOM 611 C C . PRO A 1 73 ? 18.220 -8.344 -7.998 1.00 64.62 73 PRO A C 1
ATOM 613 O O . PRO A 1 73 ? 17.849 -9.350 -8.607 1.00 64.62 73 PRO A O 1
ATOM 616 N N . GLN A 1 74 ? 18.199 -7.133 -8.560 1.00 61.81 74 GLN A N 1
ATOM 617 C CA . GLN A 1 74 ? 17.662 -6.871 -9.901 1.00 61.81 74 GLN A CA 1
ATOM 618 C C . GLN A 1 74 ? 18.333 -7.705 -11.005 1.00 61.81 74 GLN A C 1
ATOM 620 O O . GLN A 1 74 ? 17.701 -8.045 -12.005 1.00 61.81 74 GLN A O 1
ATOM 625 N N . SER A 1 75 ? 19.598 -8.084 -10.819 1.00 62.56 75 SER A N 1
ATOM 626 C CA . SER A 1 75 ? 20.339 -8.940 -11.749 1.00 62.56 75 SER A CA 1
ATOM 627 C C . SER A 1 75 ? 19.682 -10.308 -11.969 1.00 62.56 75 SER A C 1
ATOM 629 O O . SER A 1 75 ? 19.829 -10.881 -13.048 1.00 62.56 75 SER A O 1
ATOM 631 N N . ILE A 1 76 ? 18.925 -10.816 -10.991 1.00 66.00 76 ILE A N 1
ATOM 632 C CA . ILE A 1 76 ? 18.159 -12.061 -11.113 1.00 66.00 76 ILE A CA 1
ATOM 633 C C . ILE A 1 76 ? 16.955 -11.843 -12.034 1.00 66.00 76 ILE A C 1
ATOM 635 O O . ILE A 1 76 ? 16.750 -12.617 -12.963 1.00 66.00 76 ILE A O 1
ATOM 639 N N . TYR A 1 77 ? 16.213 -10.751 -11.853 1.00 63.06 77 TYR A N 1
ATOM 640 C CA . TYR A 1 77 ? 15.054 -10.422 -12.689 1.00 63.06 77 TYR A CA 1
ATOM 641 C C . TYR A 1 77 ? 15.443 -10.125 -14.145 1.00 63.06 77 TYR A C 1
ATOM 643 O O . TYR A 1 77 ? 14.791 -10.601 -15.074 1.00 63.06 77 TYR A O 1
ATOM 651 N N . ILE A 1 78 ? 16.557 -9.417 -14.362 1.00 60.66 78 ILE A N 1
ATOM 652 C CA . ILE A 1 78 ? 17.080 -9.143 -15.710 1.00 60.66 78 ILE A CA 1
ATOM 653 C C . ILE A 1 78 ? 17.438 -10.452 -16.434 1.00 60.66 78 ILE A C 1
ATOM 655 O O . ILE A 1 78 ? 17.098 -10.612 -17.605 1.00 60.66 78 ILE A O 1
ATOM 659 N N . LYS A 1 79 ? 18.067 -11.416 -15.743 1.00 60.50 79 LYS A N 1
ATOM 660 C CA . LYS A 1 79 ? 18.467 -12.707 -16.335 1.00 60.50 79 LYS A CA 1
ATOM 661 C C . LYS A 1 79 ? 17.293 -13.588 -16.765 1.00 60.50 79 LYS A C 1
ATOM 663 O O . LYS A 1 79 ? 17.454 -14.374 -17.689 1.00 60.50 79 LYS A O 1
ATOM 668 N N . ILE A 1 80 ? 16.128 -13.458 -16.130 1.00 58.59 80 ILE A N 1
ATOM 669 C CA . ILE A 1 80 ? 14.929 -14.249 -16.463 1.00 58.59 80 ILE A CA 1
ATOM 670 C C . ILE A 1 80 ? 14.151 -13.593 -17.633 1.00 58.59 80 ILE A C 1
ATOM 672 O O . ILE A 1 80 ? 13.122 -14.099 -18.067 1.00 58.59 80 ILE A O 1
ATOM 676 N N . GLY A 1 81 ? 14.636 -12.475 -18.194 1.00 52.97 81 GLY A N 1
ATOM 677 C CA . GLY A 1 81 ? 13.965 -11.752 -19.283 1.00 52.97 81 GLY A CA 1
ATOM 678 C C . GLY A 1 81 ? 12.881 -10.789 -18.796 1.00 52.97 81 GLY A C 1
ATOM 679 O O . GLY A 1 81 ? 12.041 -10.349 -19.573 1.00 52.97 81 GLY A O 1
ATOM 680 N N . TRP A 1 82 ? 12.888 -10.435 -17.507 1.00 55.16 82 TRP A N 1
ATOM 681 C CA . TRP A 1 82 ? 11.877 -9.573 -16.894 1.00 55.16 82 TRP A CA 1
ATOM 682 C C . TRP A 1 82 ? 12.317 -8.109 -17.001 1.00 55.16 82 TRP A C 1
ATOM 684 O O . TRP A 1 82 ? 12.195 -7.342 -16.048 1.00 55.16 82 TRP A O 1
ATOM 694 N N . SER A 1 83 ? 12.844 -7.695 -18.161 1.00 52.41 83 SER A N 1
ATOM 695 C CA . SER A 1 83 ? 13.234 -6.295 -18.424 1.00 52.41 83 SER A CA 1
ATOM 696 C C . SER A 1 83 ? 12.077 -5.320 -18.163 1.00 52.41 83 SER A C 1
ATOM 698 O O . SER A 1 83 ? 12.289 -4.164 -17.812 1.00 52.41 83 SER A O 1
ATOM 700 N N . ASN A 1 84 ? 10.851 -5.842 -18.210 1.00 60.00 84 ASN A N 1
ATOM 701 C CA . ASN A 1 84 ? 9.596 -5.169 -17.942 1.00 60.00 84 ASN A CA 1
ATOM 702 C C . ASN A 1 84 ? 8.993 -5.489 -16.564 1.00 60.00 84 ASN A C 1
ATOM 704 O O . ASN A 1 84 ? 7.778 -5.613 -16.405 1.00 60.00 84 ASN A O 1
ATOM 708 N N . THR A 1 85 ? 9.844 -5.597 -15.543 1.00 62.38 85 THR A N 1
ATOM 709 C CA . THR A 1 85 ? 9.453 -5.823 -14.139 1.00 62.38 85 THR A CA 1
ATOM 710 C C . THR A 1 85 ? 8.345 -4.852 -13.673 1.00 62.38 85 THR A C 1
ATOM 712 O O . THR A 1 85 ? 7.525 -5.203 -12.831 1.00 62.38 85 THR A O 1
ATOM 715 N N . TYR A 1 86 ? 8.241 -3.665 -14.287 1.00 62.66 86 TYR A N 1
ATOM 716 C CA . TYR A 1 86 ? 7.178 -2.683 -14.043 1.00 62.66 86 TYR A CA 1
ATOM 717 C C . TYR A 1 86 ? 5.752 -3.218 -14.281 1.00 62.66 86 TYR A C 1
ATOM 719 O O . TYR A 1 86 ? 4.846 -2.844 -13.538 1.00 62.66 86 TYR A O 1
ATOM 727 N N . TYR A 1 87 ? 5.544 -4.103 -15.266 1.00 64.00 87 TYR A N 1
ATOM 728 C CA . TYR A 1 87 ? 4.216 -4.618 -15.640 1.00 64.00 87 TYR A CA 1
ATOM 729 C C . TYR A 1 87 ? 3.670 -5.698 -14.700 1.00 64.00 87 TYR A C 1
ATOM 731 O O . TYR A 1 87 ? 2.539 -6.171 -14.855 1.00 64.00 87 TYR A O 1
ATOM 739 N N . ILE A 1 88 ? 4.466 -6.124 -13.726 1.00 69.25 88 ILE A N 1
ATOM 740 C CA . ILE A 1 88 ? 4.121 -7.230 -12.846 1.00 69.25 88 ILE A CA 1
ATOM 741 C C . ILE A 1 88 ? 3.252 -6.700 -11.708 1.00 69.25 88 ILE A C 1
ATOM 743 O O . ILE A 1 88 ? 3.723 -5.971 -10.838 1.00 69.25 88 ILE A O 1
ATOM 747 N N . SER A 1 89 ? 1.985 -7.122 -11.679 1.00 70.19 89 SER A N 1
ATOM 748 C CA . SER A 1 89 ? 0.995 -6.700 -10.675 1.00 70.19 89 SER A CA 1
ATOM 749 C C . SER A 1 89 ? 1.487 -6.855 -9.242 1.00 70.19 89 SER A C 1
ATOM 751 O O . SER A 1 89 ? 1.261 -5.985 -8.406 1.00 70.19 89 SER A O 1
ATOM 753 N N . PHE A 1 90 ? 2.184 -7.958 -8.956 1.00 69.81 90 PHE A N 1
ATOM 754 C CA . PHE A 1 90 ? 2.638 -8.290 -7.605 1.00 69.81 90 PHE A CA 1
ATOM 755 C C . PHE A 1 90 ? 3.561 -7.224 -7.018 1.00 69.81 90 PHE A C 1
ATOM 757 O O . PHE A 1 90 ? 3.569 -7.018 -5.813 1.00 69.81 90 PHE A O 1
ATOM 764 N N . ILE A 1 91 ? 4.289 -6.505 -7.867 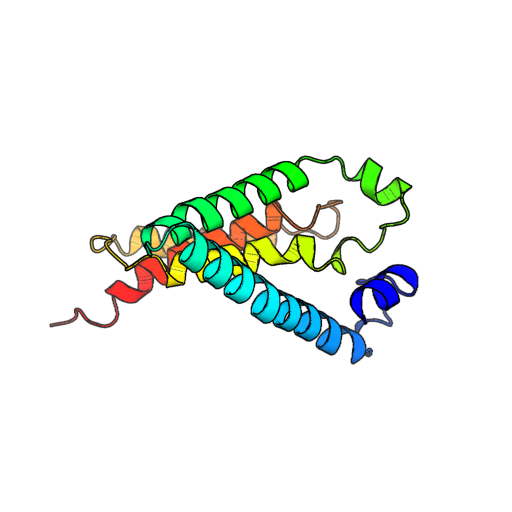1.00 71.12 91 ILE A N 1
ATOM 765 C CA . ILE A 1 91 ? 5.209 -5.459 -7.437 1.00 71.12 91 ILE A CA 1
ATOM 766 C C . ILE A 1 91 ? 4.464 -4.166 -7.055 1.00 71.12 91 ILE A C 1
ATOM 768 O O . ILE A 1 91 ? 4.977 -3.364 -6.280 1.00 71.12 91 ILE A O 1
ATOM 772 N N . ARG A 1 92 ? 3.224 -3.993 -7.534 1.00 74.56 92 ARG A N 1
ATOM 773 C CA . ARG A 1 92 ? 2.353 -2.827 -7.291 1.00 74.56 92 ARG A CA 1
ATOM 774 C C . ARG A 1 92 ? 1.421 -2.982 -6.100 1.00 74.56 92 ARG A C 1
ATOM 776 O O . ARG A 1 92 ? 1.020 -2.002 -5.481 1.00 74.56 92 ARG A O 1
ATOM 783 N N . PHE A 1 93 ? 1.097 -4.220 -5.742 1.00 79.62 93 PHE A N 1
ATOM 784 C CA . PHE A 1 93 ? 0.219 -4.523 -4.611 1.00 79.62 93 PHE A CA 1
ATOM 785 C C . PHE A 1 93 ? 0.632 -3.899 -3.265 1.00 79.62 93 PHE A C 1
ATOM 787 O O . PHE A 1 93 ? -0.274 -3.577 -2.496 1.00 79.62 93 PHE A O 1
ATOM 794 N N . PRO A 1 94 ? 1.924 -3.673 -2.945 1.00 78.69 94 PRO A N 1
ATOM 795 C CA . PRO A 1 94 ? 2.305 -3.006 -1.701 1.00 78.69 94 PRO A CA 1
ATOM 796 C C . PRO A 1 94 ? 1.737 -1.588 -1.560 1.00 78.69 94 PRO A C 1
ATOM 798 O O . PRO A 1 94 ? 1.355 -1.198 -0.460 1.00 78.69 94 PRO A O 1
ATOM 801 N N . GLU A 1 95 ? 1.623 -0.840 -2.659 1.00 81.50 95 GLU A N 1
ATOM 802 C CA . GLU A 1 95 ? 1.078 0.525 -2.675 1.00 81.50 95 GLU A CA 1
ATOM 803 C C . GLU A 1 95 ? -0.405 0.512 -2.258 1.00 81.50 95 GLU A C 1
ATOM 805 O O . GLU A 1 95 ? -0.828 1.233 -1.350 1.00 81.50 95 GLU A O 1
ATOM 810 N N . LEU A 1 96 ? -1.176 -0.409 -2.848 1.00 83.31 96 LEU A N 1
ATOM 811 C CA . LEU A 1 96 ? -2.591 -0.633 -2.537 1.00 83.31 96 LEU A CA 1
ATOM 812 C C . LEU A 1 96 ? -2.791 -1.210 -1.123 1.00 83.31 96 LEU A C 1
ATOM 814 O O . LEU A 1 96 ? -3.766 -0.886 -0.440 1.00 83.31 96 LEU A O 1
ATOM 818 N N . LEU A 1 97 ? -1.849 -2.029 -0.641 1.00 84.69 97 LEU A N 1
ATOM 819 C CA . LEU A 1 97 ? -1.854 -2.547 0.730 1.00 84.69 97 LEU A CA 1
ATOM 820 C C . LEU A 1 97 ? -1.624 -1.455 1.773 1.00 84.69 97 LEU A C 1
ATOM 822 O O . LEU A 1 97 ? -2.261 -1.509 2.823 1.00 84.69 97 LEU A O 1
ATOM 826 N N . ILE A 1 98 ? -0.763 -0.466 1.503 1.00 84.94 98 ILE A N 1
ATOM 827 C CA . ILE A 1 98 ? -0.582 0.696 2.388 1.00 84.94 98 ILE A CA 1
ATOM 828 C C . ILE A 1 98 ? -1.901 1.462 2.521 1.00 84.94 98 ILE A C 1
ATOM 830 O O . ILE A 1 98 ? -2.328 1.745 3.643 1.00 84.94 98 ILE A O 1
ATOM 834 N N . GLY A 1 99 ? -2.580 1.731 1.402 1.00 82.00 99 GLY A N 1
ATOM 835 C CA . GLY A 1 99 ? -3.895 2.377 1.407 1.00 82.00 99 GLY A CA 1
ATOM 836 C C . GLY A 1 99 ? -4.943 1.572 2.185 1.00 82.00 99 GLY A C 1
ATOM 837 O O . GLY A 1 99 ? -5.634 2.112 3.048 1.00 82.00 99 GLY A O 1
ATOM 838 N N . SER A 1 100 ? -5.005 0.258 1.964 1.00 83.19 100 SER A N 1
ATOM 839 C CA . SER A 1 100 ? -5.936 -0.630 2.674 1.00 83.19 100 SER A CA 1
ATOM 840 C C . SER A 1 100 ? -5.645 -0.720 4.175 1.00 83.19 100 SER A C 1
ATOM 842 O O . SER A 1 100 ? -6.567 -0.739 4.992 1.00 83.19 100 SER A O 1
ATOM 844 N N . TYR A 1 101 ? -4.369 -0.730 4.568 1.00 84.81 101 TYR A N 1
ATOM 845 C CA . TYR A 1 101 ? -3.969 -0.678 5.974 1.00 84.81 101 TYR A CA 1
ATOM 846 C C . TYR A 1 101 ? -4.394 0.635 6.636 1.00 84.81 101 TYR A C 1
ATOM 848 O O . TYR A 1 101 ? -4.909 0.618 7.758 1.00 84.81 101 TYR A O 1
ATOM 856 N N . LEU A 1 102 ? -4.201 1.760 5.941 1.00 82.25 102 LEU A N 1
ATOM 857 C CA . LEU A 1 102 ? -4.627 3.077 6.404 1.00 82.25 102 LEU A CA 1
ATOM 858 C C . LEU A 1 102 ? -6.148 3.116 6.599 1.00 82.25 102 LEU A C 1
ATOM 860 O O . LEU A 1 102 ? -6.606 3.541 7.653 1.00 82.25 102 LEU A O 1
ATOM 864 N N . ALA A 1 103 ? -6.921 2.600 5.640 1.00 80.00 103 ALA A N 1
ATOM 865 C CA . ALA A 1 103 ? -8.383 2.562 5.710 1.00 80.00 103 ALA A CA 1
ATOM 866 C C . ALA A 1 103 ? -8.911 1.709 6.881 1.00 80.00 103 ALA A C 1
ATOM 868 O O . ALA A 1 103 ? -9.891 2.068 7.532 1.00 80.00 103 ALA A O 1
ATOM 869 N N . LEU A 1 104 ? -8.253 0.586 7.187 1.00 76.88 104 LEU A N 1
ATOM 870 C CA . LEU A 1 104 ? -8.610 -0.274 8.325 1.00 76.88 104 LEU A CA 1
ATOM 871 C C . LEU A 1 104 ? -8.135 0.289 9.674 1.00 76.88 104 LEU A C 1
ATOM 873 O O . LEU A 1 104 ? -8.663 -0.063 10.738 1.00 76.88 104 LEU A O 1
ATOM 877 N N . SER A 1 105 ? -7.123 1.151 9.655 1.00 75.19 105 SER A N 1
ATOM 878 C CA . SER A 1 105 ? -6.589 1.801 10.842 1.00 75.19 105 SER A CA 1
ATOM 879 C C . SER A 1 105 ? -7.456 3.002 11.194 1.00 75.19 105 SER A C 1
ATOM 881 O O . SER A 1 105 ? -7.283 4.088 10.654 1.00 75.19 105 SER A O 1
ATOM 883 N N . LYS A 1 106 ? -8.383 2.826 12.147 1.00 68.31 106 LYS A N 1
ATOM 884 C CA . LYS A 1 106 ? -9.119 3.962 12.725 1.00 68.31 106 LYS A CA 1
ATOM 885 C C . LYS A 1 106 ? -8.116 5.055 13.132 1.00 68.31 106 LYS A C 1
ATOM 887 O O . LYS A 1 106 ? -7.201 4.726 13.898 1.00 68.31 106 LYS A O 1
ATOM 892 N N . PRO A 1 107 ? -8.270 6.312 12.680 1.00 61.25 107 PRO A N 1
ATOM 893 C CA . PRO A 1 107 ? -7.377 7.388 13.083 1.00 61.25 107 PRO A CA 1
ATOM 894 C C . PRO A 1 107 ? -7.514 7.587 14.596 1.00 61.25 107 PRO A C 1
ATOM 896 O O . PRO A 1 107 ? -8.544 8.023 15.100 1.00 61.25 107 PRO A O 1
ATOM 899 N N . ARG A 1 108 ? -6.489 7.167 15.343 1.00 57.47 108 ARG A N 1
ATOM 900 C CA . ARG A 1 108 ? -6.378 7.318 16.807 1.00 57.47 108 ARG A CA 1
ATOM 901 C C . ARG A 1 108 ? -5.180 8.188 17.174 1.00 57.47 108 ARG A C 1
ATOM 903 O O . ARG A 1 108 ? -4.507 7.956 18.175 1.00 57.47 108 ARG A O 1
ATOM 910 N N . VAL A 1 109 ? -4.862 9.146 16.321 1.00 59.62 109 VAL A N 1
ATOM 911 C CA . VAL A 1 109 ? -3.742 10.060 16.524 1.00 59.62 109 VAL A CA 1
ATOM 912 C C . VAL A 1 109 ? -4.228 11.321 17.226 1.00 59.62 109 VAL A C 1
ATOM 914 O O . VAL A 1 109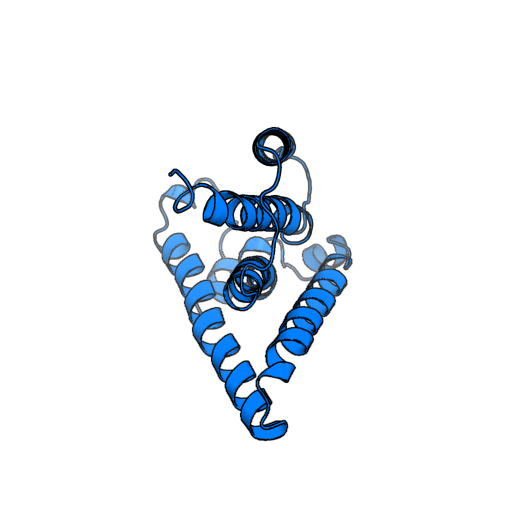 ? -5.367 11.749 17.047 1.00 59.62 109 VAL A O 1
ATOM 917 N N . LYS A 1 110 ? -3.355 11.887 18.060 1.00 59.88 110 LYS A N 1
ATOM 918 C CA . LYS A 1 110 ? -3.509 13.220 18.656 1.00 59.88 110 LYS A CA 1
ATOM 919 C C . LYS A 1 110 ? -3.255 14.284 17.576 1.00 59.88 110 LYS A C 1
ATOM 921 O O . LYS A 1 110 ? -2.532 13.955 16.632 1.00 59.88 110 LYS A O 1
ATOM 926 N N . PRO A 1 111 ? -3.806 15.508 17.691 1.00 60.75 111 PRO A N 1
ATOM 927 C CA . PRO A 1 111 ? -3.472 16.606 16.786 1.00 60.75 111 PRO A CA 1
ATOM 928 C C . PRO A 1 111 ? -1.955 16.789 16.747 1.00 60.75 111 PRO A C 1
ATOM 930 O O . PRO A 1 111 ? -1.315 16.973 17.786 1.00 60.75 111 PRO A O 1
ATOM 933 N N . VAL A 1 112 ? -1.374 16.660 15.557 1.00 67.12 112 VAL A N 1
ATOM 934 C CA . VAL A 1 112 ? 0.062 16.861 15.344 1.00 67.12 112 VAL A CA 1
ATOM 935 C C . VAL A 1 112 ? 0.302 18.293 14.883 1.00 67.12 112 VAL A C 1
ATOM 937 O O . VAL A 1 112 ? -0.502 18.868 14.159 1.00 67.12 112 VAL A O 1
ATOM 940 N N . ASN A 1 113 ? 1.411 18.882 15.329 1.00 72.38 113 ASN A N 1
ATOM 941 C CA . ASN A 1 113 ? 1.778 20.256 15.006 1.00 72.38 113 ASN A CA 1
ATOM 942 C C . ASN A 1 113 ? 1.883 20.466 13.480 1.00 72.38 113 ASN A C 1
ATOM 944 O O . ASN A 1 113 ? 2.511 19.660 12.790 1.00 72.38 113 ASN A O 1
ATOM 948 N N . ASN A 1 114 ? 1.338 21.576 12.968 1.00 76.56 114 ASN A N 1
ATOM 949 C CA . ASN A 1 114 ? 1.324 21.928 11.539 1.00 76.56 114 ASN A CA 1
ATOM 950 C C . ASN A 1 114 ? 2.724 21.888 10.890 1.00 76.56 114 ASN A C 1
ATOM 952 O O . ASN A 1 114 ? 2.852 21.558 9.711 1.00 76.56 114 ASN A O 1
ATOM 956 N N . PHE A 1 115 ? 3.785 22.136 11.664 1.00 76.62 115 PHE A N 1
ATOM 957 C CA . PHE A 1 115 ? 5.177 22.010 11.212 1.00 76.62 115 PHE A CA 1
ATOM 958 C C . PHE A 1 115 ? 5.558 20.591 10.764 1.00 76.62 115 PHE A C 1
ATOM 960 O O . PHE A 1 115 ? 6.317 20.432 9.811 1.00 76.62 115 PHE A O 1
ATOM 967 N N . VAL A 1 116 ? 5.016 19.554 11.408 1.00 80.88 116 VAL A N 1
ATOM 968 C CA . VAL A 1 116 ? 5.282 18.154 11.038 1.00 80.88 116 VAL A CA 1
ATOM 969 C C . VAL A 1 116 ? 4.614 17.821 9.707 1.00 80.88 116 VAL A C 1
ATOM 971 O O . VAL A 1 116 ? 5.239 17.205 8.847 1.00 80.88 116 VAL A O 1
ATOM 974 N N . GLY A 1 117 ? 3.375 18.281 9.501 1.00 80.56 117 GLY A N 1
ATOM 975 C CA . GLY A 1 117 ? 2.670 18.122 8.227 1.00 80.56 117 GLY A CA 1
ATOM 976 C C . GLY A 1 117 ? 3.413 18.797 7.071 1.00 80.56 117 GLY A C 1
ATOM 977 O O . GLY A 1 117 ? 3.601 18.191 6.018 1.00 80.56 117 GLY A O 1
ATOM 978 N N . PHE A 1 118 ? 3.920 20.012 7.298 1.00 83.19 118 PHE A N 1
ATOM 979 C CA . PHE A 1 118 ? 4.734 20.728 6.314 1.00 83.19 118 PHE A CA 1
ATOM 980 C C . PHE A 1 118 ? 6.054 20.001 6.006 1.00 83.19 118 PHE A C 1
ATOM 982 O O . PHE A 1 118 ? 6.434 19.875 4.843 1.00 83.19 118 PHE A O 1
ATOM 989 N N . GLY A 1 119 ? 6.713 19.440 7.026 1.00 85.56 119 GLY A N 1
ATOM 990 C CA . GLY A 1 119 ? 7.912 18.617 6.851 1.00 85.56 119 GLY A CA 1
ATOM 991 C C . GLY A 1 119 ? 7.667 17.365 6.001 1.00 85.56 119 GLY A C 1
ATOM 992 O O . GLY A 1 119 ? 8.468 17.057 5.120 1.00 85.56 119 GLY A O 1
ATOM 993 N N . ILE A 1 120 ? 6.538 16.678 6.200 1.00 85.06 120 ILE A N 1
ATOM 994 C CA . ILE A 1 120 ? 6.149 15.504 5.397 1.00 85.06 120 ILE A CA 1
ATOM 995 C C . ILE A 1 120 ? 5.864 15.901 3.946 1.00 85.06 120 ILE A C 1
ATOM 997 O O . ILE A 1 120 ? 6.266 15.191 3.026 1.00 85.06 120 ILE A O 1
ATOM 1001 N N . PHE A 1 121 ? 5.214 17.045 3.729 1.00 83.69 121 PHE A N 1
ATOM 1002 C CA . PHE A 1 121 ? 4.945 17.558 2.388 1.00 83.69 121 PHE A CA 1
ATOM 1003 C C . PHE A 1 121 ? 6.237 17.897 1.630 1.00 83.69 121 PHE A C 1
ATOM 1005 O O . PHE A 1 121 ? 6.409 17.479 0.485 1.00 83.69 121 PHE A O 1
ATOM 1012 N N . ILE A 1 122 ? 7.189 18.570 2.287 1.00 85.50 122 ILE A N 1
ATOM 1013 C CA . ILE A 1 122 ? 8.518 18.832 1.715 1.00 85.50 122 ILE A CA 1
ATOM 1014 C C . ILE A 1 122 ? 9.246 17.520 1.418 1.00 85.50 122 ILE A C 1
ATOM 1016 O O . ILE A 1 122 ? 9.815 17.372 0.339 1.00 85.50 122 ILE A O 1
ATOM 1020 N N . ALA A 1 123 ? 9.210 16.553 2.340 1.00 85.19 123 ALA A N 1
ATOM 1021 C CA . ALA A 1 123 ? 9.826 15.248 2.129 1.00 85.19 123 ALA A CA 1
ATOM 1022 C C . ALA A 1 123 ? 9.249 14.549 0.890 1.00 85.19 123 ALA A C 1
ATOM 1024 O O . ALA A 1 123 ? 10.014 14.017 0.092 1.00 85.19 123 ALA A O 1
ATOM 1025 N N . LEU A 1 124 ? 7.929 14.610 0.682 1.00 85.00 124 LEU A N 1
ATOM 1026 C CA . LEU A 1 124 ? 7.265 14.057 -0.499 1.00 85.00 124 LEU A CA 1
ATOM 1027 C C . LEU A 1 124 ? 7.758 14.744 -1.779 1.00 85.00 124 LEU A C 1
ATOM 1029 O O . LEU A 1 124 ? 8.148 14.060 -2.722 1.00 85.00 124 LEU A O 1
ATOM 1033 N N . ILE A 1 125 ? 7.850 16.075 -1.791 1.00 83.62 125 ILE A N 1
ATOM 1034 C CA . ILE A 1 125 ? 8.407 16.820 -2.930 1.00 83.62 125 ILE A CA 1
ATOM 1035 C C . ILE A 1 125 ? 9.858 16.405 -3.206 1.00 83.62 125 ILE A C 1
ATOM 1037 O O . ILE A 1 125 ? 10.217 16.167 -4.357 1.00 83.62 125 ILE A O 1
ATOM 1041 N N . LEU A 1 126 ? 10.684 16.249 -2.169 1.00 83.06 126 LEU A N 1
ATOM 1042 C CA . LEU A 1 126 ? 12.067 15.794 -2.320 1.00 83.06 126 LEU A CA 1
ATOM 1043 C C . LEU A 1 126 ? 12.137 14.409 -2.974 1.00 83.06 126 LEU A C 1
ATOM 1045 O O . LEU A 1 126 ? 12.983 14.20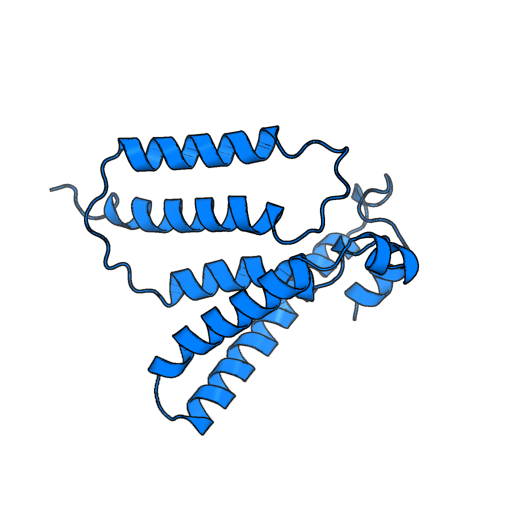3 -3.841 1.00 83.06 126 LEU A O 1
ATOM 1049 N N . THR A 1 127 ? 11.223 13.485 -2.651 1.00 79.19 127 THR A N 1
ATOM 1050 C CA . THR A 1 127 ? 11.205 12.163 -3.309 1.00 79.19 127 THR A CA 1
ATOM 1051 C C . THR A 1 127 ? 11.063 12.246 -4.829 1.00 79.19 127 THR A C 1
ATOM 1053 O O . THR A 1 127 ? 11.652 11.421 -5.525 1.00 79.19 127 THR A O 1
ATOM 1056 N N . LEU A 1 128 ? 10.358 13.258 -5.352 1.00 74.69 128 LEU A N 1
ATOM 1057 C CA . LEU A 1 128 ? 10.191 13.472 -6.793 1.00 74.69 128 LEU A CA 1
ATOM 1058 C C . LEU A 1 128 ? 11.502 13.906 -7.460 1.00 74.69 128 LEU A C 1
ATOM 1060 O O . LEU A 1 128 ? 11.801 13.467 -8.565 1.00 74.69 128 LEU A O 1
ATOM 1064 N N . PHE A 1 129 ? 12.305 14.727 -6.779 1.00 73.69 129 PHE A N 1
ATOM 1065 C CA . PHE A 1 129 ? 13.599 15.187 -7.292 1.00 73.69 129 PHE A CA 1
ATOM 1066 C C . PHE A 1 129 ? 14.684 14.107 -7.230 1.00 73.69 129 PHE A C 1
ATOM 1068 O O . PHE A 1 129 ? 15.547 14.053 -8.105 1.00 73.69 129 PHE A O 1
ATOM 1075 N N . PHE A 1 130 ? 14.634 13.226 -6.228 1.00 68.69 130 PHE A N 1
ATOM 1076 C CA . PHE A 1 130 ? 15.572 12.105 -6.110 1.00 68.69 130 PHE A CA 1
ATOM 1077 C C . PHE A 1 130 ? 15.282 10.962 -7.100 1.00 68.69 130 PHE A C 1
ATOM 1079 O O . PHE A 1 130 ? 16.171 10.154 -7.373 1.00 68.69 130 PHE A O 1
ATOM 1086 N N . TYR A 1 131 ? 14.081 10.910 -7.686 1.00 64.94 131 TYR A N 1
ATOM 1087 C CA . TYR A 1 131 ? 13.682 9.916 -8.688 1.00 64.94 131 TYR A CA 1
ATOM 1088 C C . TYR A 1 131 ? 14.252 10.251 -10.083 1.00 64.94 131 TYR A C 1
ATOM 1090 O O . TYR A 1 131 ? 13.531 10.527 -11.041 1.00 64.94 131 TYR A O 1
ATOM 1098 N N . HIS A 1 132 ? 15.581 10.264 -10.215 1.00 56.69 132 HIS A N 1
ATOM 1099 C CA . HIS A 1 132 ? 16.244 10.486 -11.501 1.00 56.69 132 HIS A CA 1
ATOM 1100 C C . HIS A 1 132 ? 16.319 9.199 -12.344 1.00 56.69 132 HIS A C 1
ATOM 1102 O O . HIS A 1 132 ? 16.479 8.093 -11.827 1.00 56.69 132 HIS A O 1
ATOM 1108 N N . LYS A 1 133 ? 16.254 9.366 -13.672 1.00 52.09 133 LYS A N 1
ATOM 1109 C CA . LYS A 1 133 ? 16.070 8.344 -14.727 1.00 52.09 133 LYS A CA 1
ATOM 1110 C C . LYS A 1 133 ? 17.137 7.229 -14.780 1.00 52.09 133 LYS A C 1
ATOM 1112 O O . LYS A 1 133 ? 16.975 6.275 -15.532 1.00 52.09 133 LYS A O 1
ATOM 1117 N N . SER A 1 134 ? 18.219 7.348 -14.010 1.00 45.41 134 SER A N 1
ATOM 1118 C CA . SER A 1 134 ? 19.443 6.543 -14.152 1.00 45.41 134 SER A CA 1
ATOM 1119 C C . SER A 1 134 ? 19.602 5.424 -13.126 1.00 45.41 134 SER A C 1
ATOM 1121 O O . SER A 1 134 ? 20.603 4.710 -13.169 1.00 45.41 134 SER A O 1
ATOM 1123 N N . MET A 1 135 ? 18.667 5.256 -12.190 1.00 49.28 135 MET A N 1
ATOM 1124 C CA . MET A 1 135 ? 18.753 4.132 -11.267 1.00 49.28 135 MET A CA 1
ATOM 1125 C C . MET A 1 135 ? 18.011 2.907 -11.823 1.00 49.28 135 MET A C 1
ATOM 1127 O O . MET A 1 135 ? 16.826 3.012 -12.152 1.00 49.28 135 MET A O 1
ATOM 1131 N N . PRO A 1 136 ? 18.665 1.730 -11.890 1.00 50.91 136 PRO A N 1
ATOM 1132 C CA . PRO A 1 136 ? 17.983 0.454 -12.036 1.00 50.91 136 PRO A CA 1
ATOM 1133 C C . PRO A 1 136 ? 17.267 0.216 -10.703 1.00 50.91 136 PRO A C 1
ATOM 1135 O O . PRO A 1 136 ? 17.817 -0.306 -9.736 1.00 50.91 136 PRO A O 1
ATOM 1138 N N . LEU A 1 137 ? 16.079 0.796 -10.605 1.00 50.28 137 LEU A N 1
ATOM 1139 C CA . LEU A 1 137 ? 15.305 0.873 -9.386 1.00 50.28 137 LEU A CA 1
ATOM 1140 C C . LEU A 1 137 ? 14.261 -0.225 -9.476 1.00 50.28 137 LEU A C 1
ATOM 1142 O O . LEU A 1 137 ? 13.357 -0.154 -10.310 1.00 50.28 137 LEU A O 1
ATOM 1146 N N . MET A 1 138 ? 14.384 -1.252 -8.637 1.00 54.25 138 MET A N 1
ATOM 1147 C CA . MET A 1 138 ? 13.265 -2.160 -8.425 1.00 54.25 138 MET A CA 1
ATOM 1148 C C . MET A 1 138 ? 12.034 -1.308 -8.075 1.00 54.25 138 MET A C 1
ATOM 1150 O O . MET A 1 138 ? 12.073 -0.577 -7.076 1.00 54.25 138 MET A O 1
ATOM 1154 N N . PRO A 1 139 ? 10.949 -1.369 -8.869 1.00 55.78 139 PRO A N 1
ATOM 1155 C CA . PRO A 1 139 ? 9.682 -0.825 -8.420 1.00 55.78 139 PRO A CA 1
ATOM 1156 C C . PRO A 1 139 ? 9.338 -1.614 -7.153 1.00 55.78 139 PRO A C 1
ATOM 1158 O O . PRO A 1 139 ? 9.464 -2.832 -7.138 1.00 55.78 139 PRO A O 1
ATOM 1161 N N . GLY A 1 140 ? 9.083 -0.944 -6.038 1.00 60.84 140 GLY A N 1
ATOM 1162 C CA . GLY A 1 140 ? 9.020 -1.612 -4.738 1.00 60.84 140 GLY A CA 1
ATOM 1163 C C . GLY A 1 140 ? 9.457 -0.669 -3.634 1.00 60.84 140 GLY A C 1
ATOM 1164 O O . GLY A 1 140 ? 8.733 0.269 -3.328 1.00 60.84 140 GLY A O 1
ATOM 1165 N N . ILE A 1 141 ? 10.653 -0.850 -3.067 1.00 64.31 141 ILE A N 1
ATOM 1166 C CA . ILE A 1 141 ? 11.131 -0.065 -1.909 1.00 64.31 141 ILE A CA 1
ATOM 1167 C C . ILE A 1 141 ? 11.085 1.447 -2.140 1.00 64.31 141 ILE A C 1
ATOM 1169 O O . ILE A 1 141 ? 10.613 2.183 -1.275 1.00 64.31 141 ILE A O 1
ATOM 1173 N N . VAL A 1 142 ? 11.528 1.928 -3.303 1.00 69.44 142 VAL A N 1
ATOM 1174 C CA . VAL A 1 142 ? 11.543 3.379 -3.542 1.00 69.44 142 VAL A CA 1
ATOM 1175 C C . VAL A 1 142 ? 10.142 3.920 -3.834 1.00 69.44 142 VAL A C 1
ATOM 1177 O O . VAL A 1 142 ? 9.901 5.101 -3.634 1.00 69.44 142 VAL A O 1
ATOM 1180 N N . LEU A 1 143 ? 9.191 3.076 -4.248 1.00 71.00 143 LEU A N 1
ATOM 1181 C CA . LEU A 1 143 ? 7.771 3.446 -4.334 1.00 71.00 143 LEU A CA 1
ATOM 1182 C C . LEU A 1 143 ? 7.057 3.365 -2.980 1.00 71.00 143 LEU A C 1
ATOM 1184 O O . LEU A 1 143 ? 6.155 4.156 -2.725 1.00 71.00 143 LEU A O 1
ATOM 1188 N N . LEU A 1 144 ? 7.503 2.504 -2.061 1.00 75.44 144 LEU A N 1
ATOM 1189 C CA . LEU A 1 144 ? 6.967 2.471 -0.698 1.00 75.44 144 LEU A CA 1
ATOM 1190 C C . LEU A 1 144 ? 7.189 3.801 0.026 1.00 75.44 144 LEU A C 1
ATOM 1192 O O . LEU A 1 144 ? 6.327 4.222 0.789 1.00 75.44 144 LEU A O 1
ATOM 1196 N N . LEU A 1 145 ? 8.312 4.477 -0.222 1.00 79.75 145 LEU A N 1
ATOM 1197 C CA . LEU A 1 145 ? 8.657 5.731 0.446 1.00 79.75 145 LEU A CA 1
ATOM 1198 C C . LEU A 1 145 ? 7.621 6.854 0.191 1.00 79.75 145 LEU A C 1
ATOM 1200 O O . LEU A 1 145 ? 7.048 7.338 1.171 1.00 79.75 145 LEU A O 1
ATOM 1204 N N . PRO A 1 146 ? 7.285 7.242 -1.060 1.00 81.38 146 PRO A N 1
ATOM 1205 C CA . PRO A 1 146 ? 6.216 8.203 -1.318 1.00 81.38 146 PRO A CA 1
ATOM 1206 C C . PRO A 1 146 ? 4.841 7.682 -0.877 1.00 81.38 146 PRO A C 1
ATOM 1208 O O . PRO A 1 146 ? 4.040 8.472 -0.381 1.00 81.38 146 PRO A O 1
ATOM 1211 N N . CYS A 1 147 ? 4.559 6.376 -0.963 1.00 83.50 147 CYS A N 1
ATOM 1212 C CA . CYS A 1 147 ? 3.290 5.820 -0.479 1.00 83.50 147 CYS A CA 1
ATOM 1213 C C . CYS A 1 147 ? 3.124 5.968 1.041 1.00 83.50 147 CYS A C 1
ATOM 1215 O O . CYS A 1 147 ? 2.055 6.359 1.506 1.00 83.50 147 CYS A O 1
ATOM 1217 N N . ILE A 1 148 ? 4.177 5.709 1.822 1.00 84.62 148 ILE A N 1
ATOM 1218 C CA . ILE A 1 148 ? 4.174 5.882 3.280 1.00 84.62 148 ILE A CA 1
ATOM 1219 C C . ILE A 1 148 ? 4.046 7.365 3.637 1.00 84.62 148 ILE A C 1
ATOM 1221 O O . ILE A 1 148 ? 3.230 7.707 4.489 1.00 84.62 148 ILE A O 1
ATOM 1225 N N . LEU A 1 149 ? 4.794 8.253 2.971 1.00 84.31 149 LEU A N 1
ATOM 1226 C CA . LEU A 1 149 ? 4.684 9.702 3.191 1.00 84.31 149 LEU A CA 1
ATOM 1227 C C . LEU A 1 149 ? 3.273 10.219 2.885 1.00 84.31 149 LEU A C 1
ATOM 1229 O O . LEU A 1 149 ? 2.721 10.995 3.662 1.00 84.31 149 LEU A O 1
ATOM 1233 N N . THR A 1 150 ? 2.662 9.740 1.801 1.00 85.38 150 THR A N 1
ATOM 1234 C CA . THR A 1 150 ? 1.284 10.088 1.428 1.00 85.38 150 THR A CA 1
ATOM 1235 C C . THR A 1 150 ? 0.288 9.566 2.462 1.00 85.38 150 THR A C 1
ATOM 1237 O O . THR A 1 150 ? -0.588 10.306 2.906 1.00 85.38 150 THR A O 1
ATOM 1240 N N . ALA A 1 151 ? 0.445 8.318 2.911 1.00 84.38 151 ALA A N 1
ATOM 1241 C CA . ALA A 1 151 ? -0.403 7.741 3.948 1.00 84.38 151 ALA A CA 1
ATOM 1242 C C . ALA A 1 151 ? -0.304 8.521 5.269 1.00 84.38 151 ALA A C 1
ATOM 1244 O O . ALA A 1 151 ? -1.327 8.791 5.897 1.00 84.38 151 ALA A O 1
ATOM 1245 N N . LEU A 1 152 ? 0.905 8.939 5.661 1.00 82.50 152 LEU A N 1
ATOM 1246 C CA . LEU A 1 152 ? 1.131 9.795 6.826 1.00 82.50 152 LEU A CA 1
ATOM 1247 C C . LEU A 1 152 ? 0.455 11.161 6.661 1.00 82.50 152 LEU A C 1
ATOM 1249 O O . LEU A 1 152 ? -0.219 11.618 7.581 1.00 82.50 152 LEU A O 1
ATOM 1253 N N . LEU A 1 153 ? 0.580 11.788 5.489 1.00 82.81 153 LEU A N 1
ATOM 1254 C CA . LEU A 1 153 ? -0.040 13.081 5.201 1.00 82.81 153 LEU A CA 1
ATOM 1255 C C . LEU A 1 153 ? -1.570 13.015 5.308 1.00 82.81 153 LEU A C 1
ATOM 1257 O O . LEU A 1 153 ? -2.164 13.874 5.957 1.00 82.81 153 LEU A O 1
ATOM 1261 N N . ILE A 1 154 ? -2.202 11.976 4.750 1.00 80.06 154 ILE A N 1
ATOM 1262 C CA . ILE A 1 154 ? -3.654 11.738 4.871 1.00 80.06 154 ILE A CA 1
ATOM 1263 C C . ILE A 1 154 ? -4.052 11.512 6.336 1.00 80.06 154 ILE A C 1
ATOM 1265 O O . ILE A 1 154 ? -5.079 12.009 6.802 1.00 80.06 154 ILE A O 1
ATOM 1269 N N . HIS A 1 155 ? -3.232 10.773 7.085 1.00 76.56 155 HIS A N 1
ATOM 1270 C CA . HIS A 1 155 ? -3.505 10.491 8.490 1.00 76.56 155 HIS A CA 1
ATOM 1271 C C . HIS A 1 155 ? -3.529 11.770 9.340 1.00 76.56 155 HIS A C 1
ATOM 1273 O O . HIS A 1 155 ? -4.414 11.926 10.183 1.00 76.56 155 HIS A O 1
ATOM 1279 N N . PHE A 1 156 ? -2.606 12.703 9.084 1.00 73.00 156 PHE A N 1
ATOM 1280 C CA . PHE A 1 156 ? -2.541 13.987 9.786 1.00 73.00 156 PHE A CA 1
ATOM 1281 C C . PHE A 1 156 ? -3.569 15.009 9.281 1.00 73.00 156 PHE A C 1
ATOM 1283 O O . PHE A 1 156 ? -4.115 15.763 10.083 1.00 73.00 156 PHE A O 1
ATOM 1290 N N . SER A 1 157 ? -3.894 15.025 7.985 1.00 68.00 157 SER A N 1
ATOM 1291 C CA . SER A 1 157 ? -4.853 15.990 7.427 1.00 68.00 157 SER A CA 1
ATOM 1292 C C . SER A 1 157 ? -6.298 15.740 7.870 1.00 68.00 157 SER A C 1
ATOM 1294 O O . SER A 1 157 ? -7.053 16.700 8.040 1.00 68.00 157 SER A O 1
ATOM 1296 N N . SER A 1 158 ? -6.684 14.482 8.131 1.00 60.50 158 SER A N 1
ATOM 1297 C CA . SER A 1 158 ? -8.047 14.155 8.588 1.00 60.50 158 SER A CA 1
ATOM 1298 C C . SER A 1 158 ? -8.428 14.800 9.930 1.00 60.50 158 SER A C 1
ATOM 1300 O O . SER A 1 158 ? -9.608 14.902 10.246 1.00 60.50 158 SER A O 1
ATOM 1302 N N . GLN A 1 159 ? -7.453 15.288 10.702 1.00 57.38 159 GLN A N 1
ATOM 1303 C CA . GLN A 1 159 ? -7.695 15.962 11.979 1.00 57.38 159 GLN A CA 1
ATOM 1304 C C . GLN A 1 159 ? -8.001 17.459 11.833 1.00 57.38 159 GLN A C 1
ATOM 1306 O O . GLN A 1 159 ? -8.787 17.989 12.612 1.00 57.38 159 GLN A O 1
ATOM 1311 N N . ASN A 1 160 ? -7.421 18.144 10.839 1.00 51.06 160 ASN A N 1
ATOM 1312 C CA . ASN A 1 160 ? -7.540 19.605 10.704 1.00 51.06 160 ASN A CA 1
ATOM 1313 C C . ASN A 1 160 ? -8.865 20.071 10.075 1.00 51.06 160 ASN A C 1
ATOM 1315 O O . ASN A 1 160 ? -9.139 21.266 10.066 1.00 51.06 160 ASN A O 1
ATOM 1319 N N . SER A 1 161 ? -9.687 19.165 9.537 1.00 49.16 161 SER A N 1
ATOM 1320 C CA . SER A 1 161 ? -10.899 19.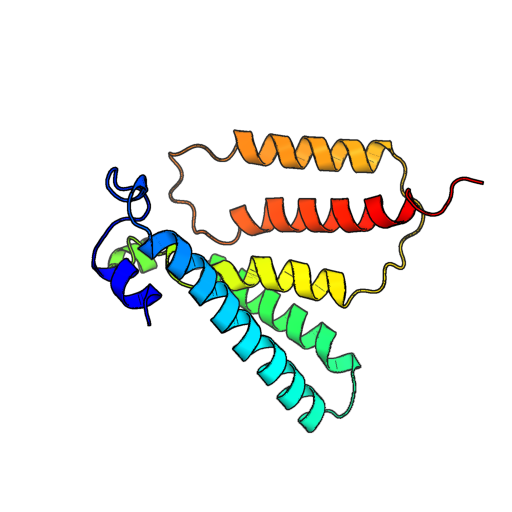528 8.781 1.00 49.16 161 SER A CA 1
ATOM 1321 C C . SER A 1 161 ? -12.197 19.545 9.603 1.00 49.16 161 SER A C 1
ATOM 1323 O O . SER A 1 161 ? -13.194 20.062 9.112 1.00 49.16 161 SER A O 1
ATOM 1325 N N . TRP A 1 162 ? -12.203 19.040 10.846 1.00 44.72 162 TRP A N 1
ATOM 1326 C CA . TRP A 1 162 ? -13.417 18.935 11.686 1.00 44.72 162 TRP A CA 1
ATOM 1327 C C . TRP A 1 162 ? -13.204 19.371 13.148 1.00 44.72 162 TRP A C 1
ATOM 1329 O O . TRP A 1 162 ? -13.865 18.882 14.061 1.00 44.72 162 TRP A O 1
ATOM 1339 N N . GLY A 1 163 ? -12.267 20.291 13.382 1.00 44.97 163 GLY A N 1
ATOM 1340 C CA . GLY A 1 163 ? -11.925 20.795 14.716 1.00 44.97 163 GLY A CA 1
ATOM 1341 C C . GLY A 1 163 ? -11.512 22.262 14.705 1.00 44.97 163 GLY A C 1
ATOM 1342 O O . GLY A 1 163 ? -10.469 22.602 15.248 1.00 44.97 163 GLY A O 1
ATOM 1343 N N . GLY A 1 164 ? -12.300 23.108 14.041 1.00 36.00 164 GLY A N 1
ATOM 1344 C CA . GLY A 1 164 ? -12.230 24.564 14.160 1.00 36.00 164 GLY A CA 1
ATOM 1345 C C . GLY A 1 164 ? -13.544 25.081 14.736 1.00 36.00 164 GLY A C 1
ATOM 1346 O O . GLY A 1 164 ? -14.459 25.392 13.978 1.00 36.00 164 GLY A O 1
ATOM 1347 N N . GLY A 1 165 ? -13.635 25.078 16.066 1.00 34.81 165 GLY A N 1
ATOM 1348 C CA . GLY A 1 165 ? -14.515 25.951 16.842 1.00 34.81 165 GLY A CA 1
ATOM 1349 C C . GLY A 1 165 ? -13.676 27.059 17.456 1.00 34.81 165 GLY A C 1
ATOM 1350 O O . GLY A 1 165 ? -12.483 26.782 17.725 1.00 34.81 165 GLY A O 1
#

pLDDT: mean 70.87, std 12.9, range [34.81, 88.38]

InterPro domains:
  IPR002656 Acyltransferase 3 domain [PF01757] (19-162)
  IPR050879 Acyltransferase 3 [PTHR23028] (1-161)

Radius of gyration: 18.56 Å; chains: 1; bounding box: 35×46×47 Å

Sequence (165 aa):
MSNFYLAHRQGYFDLSANENPILHIWSLAVEEQYYLFFPLLLVIAYKKFKTHQVFKPIVLGLMLLFILTSFIPQSIYIKIGWSNTYYISFIRFPELLIGSYLALSKPRVKPVNNFVGFGIFIALILTLFFYHKSMPLMPGIVLLLPCILTALLIHFSSQNSWGGG

Foldseek 3Di:
DLLVVCQQDDACPDPVNVPDVSVVVLVVVLVVVLVVPVVVVVVVQCVVPVDPVVNQVVLVVLLVVLVVVQPPDVVVCVVVSRSVLVSDSSLVVNLVSLVVNLVPDDLPDDQDDVVVLVVLVVVLVVLVVVPDPPDPHRSGPSVVSNSVSVSVNVSNVVVVPPDDD